Protein AF-A0A240EJA9-F1 (afdb_monomer_lite)

Radius of gyration: 16.29 Å; chains: 1; bounding box: 37×36×58 Å

Organism: NCBI:txid1243014

pLDDT: mean 72.95, std 16.02, range [32.25, 90.94]

Structure (mmCIF, N/CA/C/O backbone):
data_AF-A0A240EJA9-F1
#
_entry.id   AF-A0A240EJA9-F1
#
loop_
_atom_site.group_PDB
_atom_site.id
_atom_site.type_symbol
_atom_site.label_atom_id
_atom_site.label_alt_id
_atom_site.label_comp_id
_atom_site.label_asym_id
_atom_site.label_entity_id
_atom_site.label_seq_id
_atom_site.pdbx_PDB_ins_code
_atom_site.Cartn_x
_atom_site.Cartn_y
_atom_site.Cartn_z
_atom_site.occupancy
_atom_site.B_iso_or_equiv
_atom_site.auth_seq_id
_atom_site.auth_comp_id
_atom_site.auth_asym_id
_atom_site.auth_atom_id
_atom_site.pdbx_PDB_model_num
ATOM 1 N N . MET A 1 1 ? 9.321 -10.787 17.342 1.00 32.31 1 MET A N 1
ATOM 2 C CA . MET A 1 1 ? 10.205 -10.273 16.274 1.00 32.31 1 MET A CA 1
ATOM 3 C C . MET A 1 1 ? 9.307 -9.752 15.169 1.00 32.31 1 MET A C 1
ATOM 5 O O . MET A 1 1 ? 8.489 -10.528 14.696 1.00 32.31 1 MET A O 1
ATOM 9 N N . ALA A 1 2 ? 9.367 -8.464 14.829 1.00 39.91 2 ALA A N 1
ATOM 10 C CA . ALA A 1 2 ? 8.680 -7.974 13.635 1.00 39.91 2 ALA A CA 1
ATOM 11 C C . ALA A 1 2 ? 9.412 -8.540 12.410 1.00 39.91 2 ALA A C 1
ATOM 13 O O . ALA A 1 2 ? 10.645 -8.512 12.385 1.0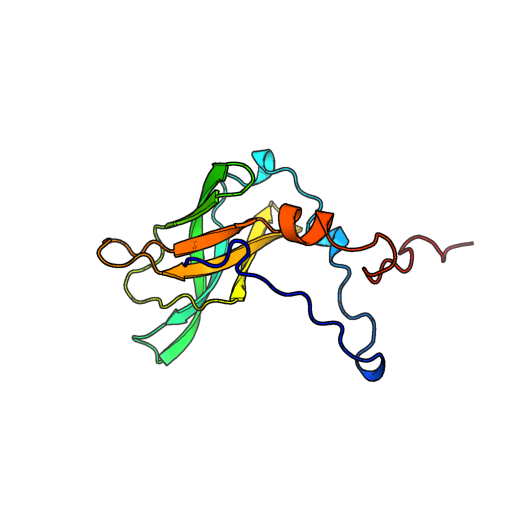0 39.91 2 ALA A O 1
ATOM 14 N N . ALA A 1 3 ? 8.681 -9.106 11.449 1.00 49.91 3 ALA A N 1
ATOM 15 C CA . ALA A 1 3 ? 9.272 -9.497 10.178 1.00 49.91 3 ALA A CA 1
ATOM 16 C C . ALA A 1 3 ? 9.948 -8.263 9.562 1.00 49.91 3 ALA A C 1
ATOM 18 O O . ALA A 1 3 ? 9.388 -7.168 9.585 1.00 49.91 3 ALA A O 1
ATOM 19 N N . LYS A 1 4 ? 11.184 -8.428 9.081 1.00 59.34 4 LYS A N 1
ATOM 20 C CA . LYS A 1 4 ? 11.961 -7.338 8.468 1.00 59.34 4 LYS A CA 1
ATOM 21 C C . LYS A 1 4 ? 11.326 -6.857 7.157 1.00 59.34 4 LYS A C 1
ATOM 23 O O . LYS A 1 4 ? 11.561 -5.724 6.760 1.00 59.34 4 LYS A O 1
ATOM 28 N N . ASP A 1 5 ? 10.526 -7.720 6.537 1.00 61.94 5 ASP A N 1
ATOM 29 C CA . ASP A 1 5 ? 9.792 -7.505 5.298 1.00 61.94 5 ASP A CA 1
ATOM 30 C C . ASP A 1 5 ? 8.388 -8.125 5.473 1.00 61.94 5 ASP A C 1
ATOM 32 O O . ASP A 1 5 ? 8.292 -9.290 5.861 1.00 61.94 5 ASP A O 1
ATOM 36 N N . ASP A 1 6 ? 7.316 -7.356 5.245 1.00 69.50 6 ASP A N 1
ATOM 37 C CA . ASP A 1 6 ? 5.908 -7.798 5.363 1.00 69.50 6 ASP A CA 1
ATOM 38 C C . ASP A 1 6 ? 5.225 -7.797 3.986 1.00 69.50 6 ASP A C 1
ATOM 40 O O . ASP A 1 6 ? 4.260 -7.083 3.724 1.00 69.50 6 ASP A O 1
ATOM 44 N N . TRP A 1 7 ? 5.833 -8.525 3.050 1.00 71.88 7 TRP A N 1
ATOM 45 C CA . TRP A 1 7 ? 5.372 -8.664 1.673 1.00 71.88 7 TRP A CA 1
ATOM 46 C C . TRP A 1 7 ? 5.880 -9.978 1.076 1.00 71.88 7 TRP A C 1
ATOM 48 O O . TRP A 1 7 ? 6.893 -10.530 1.513 1.00 71.88 7 TRP A O 1
ATOM 58 N N . ALA A 1 8 ? 5.188 -10.473 0.053 1.00 66.25 8 ALA A N 1
ATOM 59 C CA . ALA A 1 8 ? 5.596 -11.644 -0.713 1.00 66.25 8 ALA A CA 1
ATOM 60 C C . ALA A 1 8 ? 5.253 -11.454 -2.193 1.00 66.25 8 ALA A C 1
ATOM 62 O O . ALA A 1 8 ? 4.282 -10.782 -2.536 1.00 66.25 8 ALA A O 1
ATOM 63 N N . ILE A 1 9 ? 6.052 -12.068 -3.063 1.00 67.44 9 ILE A N 1
ATOM 64 C CA . ILE A 1 9 ? 5.773 -12.160 -4.496 1.00 67.44 9 ILE A CA 1
ATOM 65 C C . ILE A 1 9 ? 5.458 -13.617 -4.776 1.00 67.44 9 ILE A C 1
ATOM 67 O O . ILE A 1 9 ? 6.261 -14.498 -4.472 1.00 67.44 9 ILE A O 1
ATOM 71 N N . LEU A 1 10 ? 4.275 -13.857 -5.325 1.00 64.56 10 LEU A N 1
ATOM 72 C CA . LEU A 1 10 ? 3.818 -15.183 -5.698 1.00 64.56 10 LEU A CA 1
ATOM 73 C C . LEU A 1 10 ? 3.912 -15.294 -7.215 1.00 64.56 10 LEU A C 1
ATOM 75 O O . LEU A 1 10 ? 3.207 -14.589 -7.937 1.00 64.56 10 LEU A O 1
ATOM 79 N N . GLU A 1 11 ? 4.800 -16.162 -7.691 1.00 62.12 11 GLU A N 1
ATOM 80 C CA . GLU A 1 11 ? 4.785 -16.575 -9.087 1.00 62.12 11 GLU A CA 1
ATOM 81 C C . GLU A 1 11 ? 3.570 -17.481 -9.289 1.00 62.12 11 GLU A C 1
ATOM 83 O O . GLU A 1 11 ? 3.409 -18.495 -8.609 1.00 62.12 11 GLU A O 1
ATOM 88 N N . VAL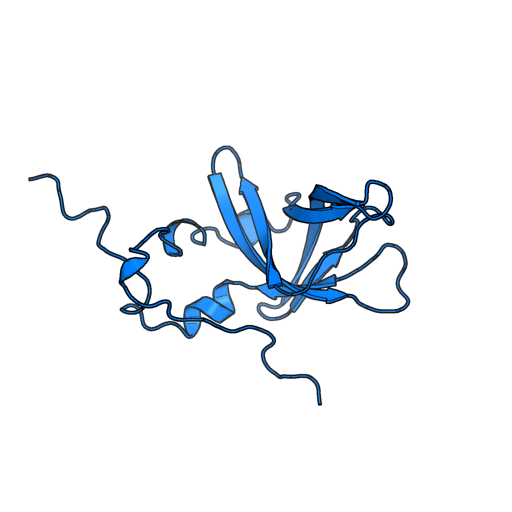 A 1 12 ? 2.671 -17.063 -10.174 1.00 60.16 12 VAL A N 1
ATOM 89 C CA . VAL A 1 12 ? 1.508 -17.858 -10.556 1.00 60.16 12 VAL A CA 1
ATOM 90 C C . VAL A 1 12 ? 1.829 -18.614 -11.834 1.00 60.16 12 VAL A C 1
ATOM 92 O O . VAL A 1 12 ? 2.356 -18.040 -12.786 1.00 60.16 12 VAL A O 1
ATOM 95 N N . ASP A 1 13 ? 1.516 -19.907 -11.843 1.00 51.03 13 ASP A N 1
ATOM 96 C CA . ASP A 1 13 ? 1.782 -20.775 -12.983 1.00 51.03 13 ASP A CA 1
ATOM 97 C C . ASP A 1 13 ? 1.111 -20.232 -14.262 1.00 51.03 13 ASP A C 1
ATOM 99 O O . ASP A 1 13 ? -0.009 -19.704 -14.253 1.00 51.03 13 ASP A O 1
ATOM 103 N N . ALA A 1 14 ? 1.798 -20.415 -15.391 1.00 49.88 14 ALA A N 1
ATOM 104 C CA . ALA A 1 14 ? 1.513 -19.811 -16.693 1.00 49.88 14 ALA A CA 1
ATOM 105 C C . ALA A 1 14 ? 0.085 -19.930 -17.296 1.00 49.88 14 ALA A C 1
ATOM 107 O O . ALA A 1 14 ? -0.210 -19.100 -18.165 1.00 49.88 14 ALA A O 1
ATOM 108 N N . PRO A 1 15 ? -0.835 -20.861 -16.933 1.00 54.84 15 PRO A N 1
ATOM 109 C CA . PRO A 1 15 ? -2.194 -20.852 -17.493 1.00 54.84 15 PRO A CA 1
ATO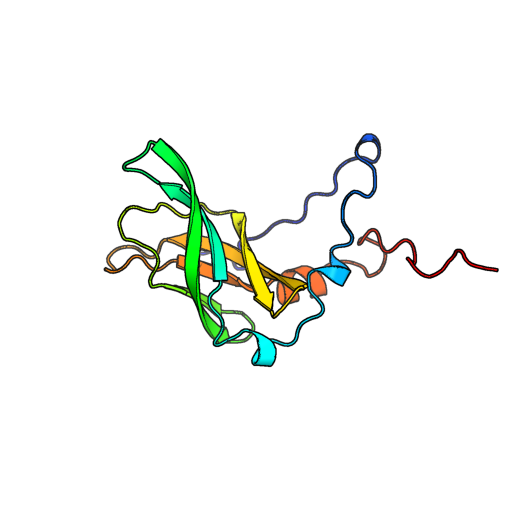M 110 C C . PRO A 1 15 ? -3.002 -19.582 -17.199 1.00 54.84 15 PRO A C 1
ATOM 112 O O . PRO A 1 15 ? -3.999 -19.347 -17.878 1.00 54.84 15 PRO A O 1
ATOM 115 N N . LEU A 1 16 ? -2.574 -18.752 -16.242 1.00 52.72 16 LEU A N 1
ATOM 116 C CA . LEU A 1 16 ? -3.186 -17.449 -15.989 1.00 52.72 16 LEU A CA 1
ATOM 117 C C . LEU A 1 16 ? -2.650 -16.331 -16.895 1.00 52.72 16 LEU A C 1
ATOM 119 O O . LEU A 1 16 ? -3.119 -15.225 -16.765 1.00 52.72 16 LEU A O 1
ATOM 123 N N . GLY A 1 17 ? -1.714 -16.550 -17.823 1.00 51.12 17 GLY A N 1
ATOM 124 C CA . GLY A 1 17 ? -1.258 -15.491 -18.739 1.00 51.12 17 GLY A CA 1
ATOM 125 C C . GLY A 1 17 ? -0.602 -14.258 -18.071 1.00 51.12 17 GLY A C 1
ATOM 126 O O . GLY A 1 17 ? -0.660 -14.032 -16.865 1.00 51.12 17 GLY A O 1
ATOM 127 N N . CYS A 1 18 ? 0.062 -13.413 -18.867 1.00 54.62 18 CYS A N 1
ATOM 128 C CA . CYS A 1 18 ? 0.573 -12.124 -18.379 1.00 54.62 18 CYS A CA 1
ATOM 129 C C . CYS A 1 18 ? -0.583 -11.112 -18.349 1.00 54.62 18 CYS A C 1
ATOM 131 O O . CYS A 1 18 ? -0.845 -10.446 -19.350 1.00 54.62 18 CYS A O 1
ATOM 133 N N . HIS A 1 19 ? -1.304 -11.017 -17.232 1.00 54.88 19 HIS A N 1
ATOM 134 C CA . HIS A 1 19 ? -2.500 -10.172 -17.158 1.00 54.88 19 HIS A CA 1
ATOM 135 C C . HIS A 1 19 ? -2.238 -8.696 -16.831 1.00 54.88 19 HIS A C 1
ATOM 137 O O . HIS A 1 19 ? -3.064 -7.864 -17.198 1.00 54.88 19 HIS A O 1
ATOM 143 N N . GLN A 1 20 ? -1.116 -8.337 -16.194 1.00 56.38 20 GLN A N 1
ATOM 144 C CA . GLN A 1 20 ? -0.803 -6.936 -15.882 1.00 56.38 20 GLN A CA 1
ATOM 145 C C . GLN A 1 20 ? 0.697 -6.639 -15.949 1.00 56.38 20 GLN A C 1
ATOM 147 O O . GLN A 1 20 ? 1.523 -7.355 -15.383 1.00 56.38 20 GLN A O 1
ATOM 152 N N . ASN A 1 21 ? 1.044 -5.546 -16.633 1.00 61.88 21 ASN A N 1
ATOM 153 C CA . ASN A 1 21 ? 2.398 -5.011 -16.639 1.00 61.88 21 ASN A CA 1
ATOM 154 C C . ASN A 1 21 ? 2.612 -4.185 -15.359 1.00 61.88 21 ASN A C 1
ATOM 156 O O . ASN A 1 21 ? 2.195 -3.033 -15.266 1.00 61.88 21 ASN A O 1
ATOM 160 N N . ILE A 1 22 ? 3.251 -4.784 -14.353 1.00 61.47 22 ILE A N 1
ATOM 161 C CA . ILE A 1 22 ? 3.530 -4.112 -13.074 1.00 61.47 22 ILE A CA 1
ATOM 162 C C . ILE A 1 22 ? 4.396 -2.861 -13.288 1.00 61.47 22 ILE A C 1
ATOM 164 O O . ILE A 1 22 ? 4.183 -1.862 -12.611 1.00 61.47 22 ILE A O 1
ATOM 168 N N . ALA A 1 23 ? 5.305 -2.863 -14.272 1.00 60.66 23 ALA A N 1
ATOM 169 C CA . ALA A 1 23 ? 6.177 -1.720 -14.545 1.00 60.66 23 ALA A CA 1
ATOM 170 C C . ALA A 1 23 ? 5.399 -0.468 -14.989 1.00 60.66 23 ALA A C 1
ATOM 172 O O . ALA A 1 23 ? 5.797 0.640 -14.659 1.00 60.66 23 ALA A O 1
ATOM 173 N N . THR A 1 24 ? 4.256 -0.617 -15.669 1.00 61.25 24 THR A N 1
ATOM 174 C CA . THR A 1 24 ? 3.419 0.543 -16.033 1.00 61.25 24 THR A CA 1
ATOM 175 C C . THR A 1 24 ? 2.623 1.106 -14.860 1.00 61.25 24 THR A C 1
ATOM 177 O O . THR A 1 24 ? 2.148 2.231 -14.938 1.00 61.25 24 THR A O 1
ATOM 180 N N . LEU A 1 25 ? 2.463 0.336 -13.778 1.00 64.25 25 LEU A N 1
ATOM 181 C CA . LEU A 1 25 ? 1.735 0.773 -12.587 1.00 64.25 25 LEU A CA 1
ATOM 182 C C . LEU A 1 25 ? 2.634 1.508 -11.589 1.00 64.25 25 LEU A C 1
ATOM 184 O O . LEU A 1 25 ? 2.123 2.095 -10.656 1.00 64.25 25 LEU A O 1
ATOM 188 N N . VAL A 1 26 ? 3.954 1.462 -11.733 1.00 67.56 26 VAL A N 1
ATOM 189 C CA . VAL A 1 26 ? 4.905 1.909 -10.693 1.00 67.56 26 VAL A CA 1
ATOM 190 C C . VAL A 1 26 ? 5.856 3.014 -11.162 1.00 67.56 26 VAL A C 1
ATOM 192 O O . VAL A 1 26 ? 6.717 3.442 -10.399 1.00 67.56 26 VAL A O 1
ATOM 195 N N . ASP A 1 27 ? 5.718 3.473 -12.408 1.00 65.56 27 ASP A N 1
ATOM 196 C CA . ASP A 1 27 ? 6.605 4.452 -13.055 1.00 65.56 27 ASP A CA 1
ATOM 197 C C . ASP A 1 27 ? 6.253 5.903 -12.679 1.00 65.56 27 ASP A C 1
ATOM 199 O O . ASP A 1 27 ? 6.051 6.760 -13.537 1.00 65.56 27 ASP A O 1
ATOM 203 N N . ILE A 1 28 ? 6.085 6.169 -11.381 1.00 70.62 28 ILE A N 1
ATOM 204 C CA . ILE A 1 28 ? 5.746 7.500 -10.869 1.00 70.62 28 ILE A CA 1
ATOM 205 C C . ILE A 1 28 ? 6.634 7.821 -9.663 1.00 70.62 28 ILE A C 1
ATOM 207 O O . ILE A 1 28 ? 6.672 7.081 -8.676 1.00 70.62 28 ILE A O 1
ATOM 211 N N . ASP A 1 29 ? 7.339 8.949 -9.745 1.00 74.94 29 ASP A N 1
ATOM 212 C CA . ASP A 1 29 ? 8.196 9.455 -8.671 1.00 74.94 29 ASP A CA 1
ATOM 213 C C . ASP A 1 29 ? 7.366 9.845 -7.434 1.00 74.94 29 ASP A C 1
ATOM 215 O O . ASP A 1 29 ? 6.273 10.397 -7.561 1.00 74.94 29 ASP A O 1
ATOM 219 N N . ALA A 1 30 ? 7.888 9.579 -6.230 1.00 72.50 30 ALA A N 1
ATOM 220 C CA . ALA A 1 30 ? 7.202 9.875 -4.967 1.00 72.50 30 ALA A CA 1
ATOM 221 C C . ALA A 1 30 ? 6.767 11.342 -4.833 1.00 72.50 30 ALA A C 1
ATOM 223 O O . ALA A 1 30 ? 5.665 11.611 -4.355 1.00 72.50 30 ALA A O 1
ATOM 224 N N . SER A 1 31 ? 7.575 12.276 -5.342 1.00 77.31 31 SER A N 1
ATOM 225 C CA . SER A 1 31 ? 7.268 13.712 -5.343 1.00 77.31 31 SER A CA 1
ATOM 226 C C . SER A 1 31 ? 5.997 14.073 -6.119 1.00 77.31 31 SER A C 1
ATOM 228 O O . SER A 1 31 ? 5.439 15.150 -5.921 1.00 77.31 31 SER A O 1
ATOM 230 N N . GLN A 1 32 ? 5.518 13.186 -6.997 1.00 75.81 32 GLN A N 1
ATOM 231 C CA . GLN A 1 32 ? 4.316 13.410 -7.798 1.00 75.81 32 GLN A CA 1
ATOM 232 C C . GLN A 1 32 ? 3.027 12.978 -7.089 1.00 75.81 32 GLN A C 1
ATOM 234 O O . GLN A 1 32 ? 1.954 13.385 -7.523 1.00 75.81 32 GLN A O 1
ATOM 239 N N . TRP A 1 33 ? 3.105 12.165 -6.028 1.00 81.50 33 TRP A N 1
ATOM 240 C CA . TRP A 1 33 ? 1.922 11.623 -5.346 1.00 81.50 33 TRP A CA 1
ATOM 241 C C . TRP A 1 33 ? 1.908 11.762 -3.827 1.00 81.50 33 TRP A C 1
ATOM 243 O O . TRP A 1 33 ? 0.870 11.526 -3.220 1.00 81.50 33 TRP A O 1
ATOM 253 N N . GLU A 1 34 ? 3.012 12.143 -3.187 1.00 77.75 34 GLU A N 1
ATOM 254 C CA . GLU A 1 34 ? 3.111 12.228 -1.720 1.00 77.75 34 GLU A CA 1
ATOM 255 C C . GLU A 1 34 ? 2.091 13.176 -1.059 1.00 77.75 34 GLU A C 1
ATOM 257 O O . GLU A 1 34 ? 1.830 13.054 0.134 1.00 77.75 34 GLU A O 1
ATOM 262 N N . ASN A 1 35 ? 1.490 14.085 -1.833 1.00 77.62 35 ASN A N 1
ATOM 263 C CA . ASN A 1 35 ? 0.449 15.011 -1.380 1.00 77.62 35 ASN A CA 1
ATOM 264 C C . ASN A 1 35 ? -0.927 14.740 -2.012 1.00 77.62 35 ASN A C 1
ATOM 266 O O . ASN A 1 35 ? -1.867 15.502 -1.784 1.00 77.62 35 ASN A O 1
ATOM 270 N N . GLU A 1 36 ? -1.050 13.677 -2.804 1.00 82.75 36 GLU A N 1
ATOM 271 C CA . GLU A 1 36 ? -2.293 13.315 -3.472 1.00 82.75 36 GLU A CA 1
ATOM 272 C C . GLU A 1 36 ? -3.108 12.335 -2.611 1.00 82.75 36 GLU A C 1
ATOM 274 O O . GLU A 1 36 ? -2.548 11.475 -1.920 1.00 82.75 36 GLU A O 1
ATOM 279 N N . PRO A 1 37 ? -4.446 12.430 -2.642 1.00 85.50 37 PRO A N 1
ATOM 280 C CA . PRO A 1 37 ? -5.297 11.441 -2.007 1.00 85.50 37 PRO A CA 1
ATOM 281 C C . PRO A 1 37 ? -5.133 10.073 -2.681 1.00 85.50 37 PRO A C 1
ATOM 283 O O . PRO A 1 37 ? -5.133 9.947 -3.907 1.00 85.50 37 PRO A O 1
ATOM 286 N N . ILE A 1 38 ? -5.047 9.024 -1.867 1.00 88.62 38 ILE A N 1
ATOM 287 C CA . ILE A 1 38 ? -4.932 7.642 -2.339 1.00 88.62 38 ILE A CA 1
ATOM 288 C C . ILE A 1 38 ? -6.288 6.947 -2.313 1.00 88.62 38 ILE A C 1
ATOM 290 O O . ILE A 1 38 ? -7.145 7.273 -1.493 1.00 88.62 38 ILE A O 1
ATOM 294 N N . GLN A 1 39 ? -6.461 5.952 -3.178 1.00 86.62 39 GLN A N 1
ATOM 295 C CA . GLN A 1 39 ? -7.639 5.094 -3.217 1.00 86.62 39 GLN A CA 1
ATOM 296 C C . GLN A 1 39 ? -7.295 3.689 -2.722 1.00 86.62 39 GLN A C 1
ATOM 298 O O . GLN A 1 39 ? -6.314 3.076 -3.151 1.00 86.62 39 GLN A O 1
ATOM 303 N N . LEU A 1 40 ? -8.133 3.170 -1.826 1.00 86.62 40 LEU A N 1
ATOM 304 C CA . LEU A 1 40 ? -7.981 1.848 -1.227 1.00 86.62 40 LEU A CA 1
ATOM 305 C C . LEU A 1 40 ? -9.273 1.057 -1.345 1.00 86.62 40 LEU A C 1
ATOM 307 O O . LEU A 1 40 ? -10.357 1.585 -1.105 1.00 86.62 40 LEU A O 1
ATOM 311 N N . LEU A 1 41 ? -9.147 -0.236 -1.642 1.00 84.31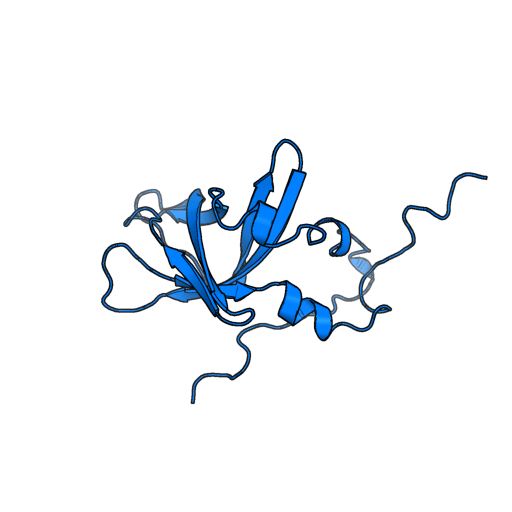 41 LEU A N 1
ATOM 312 C CA . LEU A 1 41 ? -10.241 -1.175 -1.440 1.00 84.31 41 LEU A CA 1
ATOM 313 C C . LEU A 1 41 ? -10.310 -1.531 0.048 1.00 84.31 41 LEU A C 1
ATOM 315 O O . LEU A 1 41 ? -9.388 -2.137 0.598 1.00 84.31 41 LEU A O 1
ATOM 319 N N . VAL A 1 42 ? -11.408 -1.156 0.691 1.00 86.00 42 VAL A N 1
ATOM 320 C CA . VAL A 1 42 ? -11.621 -1.324 2.130 1.00 86.00 42 VAL A CA 1
ATOM 321 C C . VAL A 1 42 ? -12.892 -2.114 2.398 1.00 86.00 42 VAL A C 1
ATOM 323 O O . VAL A 1 42 ? -13.801 -2.164 1.569 1.00 86.00 42 VAL A O 1
ATOM 326 N N . HIS A 1 43 ? -12.965 -2.728 3.574 1.00 84.25 43 HIS A N 1
ATOM 327 C CA . HIS A 1 43 ? -14.203 -3.303 4.077 1.00 84.25 43 HIS A CA 1
ATOM 328 C C . HIS A 1 43 ? -14.929 -2.259 4.932 1.00 84.25 43 HIS A C 1
ATOM 330 O O . HIS A 1 43 ? -14.451 -1.889 6.008 1.00 84.25 43 HIS A O 1
ATOM 336 N N . ASP A 1 44 ? -16.074 -1.779 4.450 1.00 84.00 44 ASP A N 1
ATOM 337 C CA . ASP A 1 44 ? -16.975 -0.922 5.216 1.00 84.00 44 ASP A CA 1
ATOM 338 C C . ASP A 1 44 ? -17.759 -1.791 6.201 1.00 84.00 44 ASP A C 1
ATOM 340 O O . ASP A 1 44 ? -18.620 -2.585 5.810 1.00 84.00 44 ASP A O 1
ATOM 344 N N . GLN A 1 45 ? -17.453 -1.645 7.490 1.00 80.62 45 GLN A N 1
ATOM 345 C CA . GLN A 1 45 ? -18.047 -2.478 8.532 1.00 80.62 45 GLN A CA 1
ATOM 346 C C . GLN A 1 45 ? -19.537 -2.182 8.738 1.00 80.62 45 GLN A C 1
ATOM 348 O O . GLN A 1 45 ? -20.300 -3.096 9.047 1.00 80.62 45 GLN A O 1
ATOM 353 N N . ALA A 1 46 ? -19.972 -0.935 8.534 1.00 84.50 46 ALA A N 1
ATOM 354 C CA . ALA A 1 46 ? -21.370 -0.551 8.709 1.00 84.50 46 ALA A CA 1
ATOM 355 C C . ALA A 1 46 ? -22.256 -1.131 7.602 1.00 84.50 46 ALA A C 1
ATOM 357 O O . ALA A 1 46 ? -23.395 -1.523 7.852 1.00 84.50 46 ALA A O 1
ATOM 358 N N . ARG A 1 47 ? -21.725 -1.203 6.376 1.00 84.50 47 ARG A N 1
ATOM 359 C CA . ARG A 1 47 ? -22.427 -1.751 5.207 1.00 84.50 47 ARG A CA 1
ATOM 360 C C . ARG A 1 47 ? -22.137 -3.229 4.954 1.00 84.50 47 ARG A C 1
ATOM 362 O O . ARG A 1 47 ? -22.815 -3.826 4.124 1.00 84.50 47 ARG A O 1
ATOM 369 N N . SER A 1 48 ? -21.167 -3.815 5.662 1.00 85.25 48 SER A N 1
ATOM 370 C CA . SER A 1 48 ? -20.679 -5.185 5.439 1.00 85.25 48 SER A CA 1
ATOM 371 C C . SER A 1 48 ? -20.351 -5.444 3.962 1.00 85.25 48 SER A C 1
ATOM 373 O O . SER A 1 48 ? -20.764 -6.446 3.378 1.00 85.25 48 SER A O 1
ATOM 375 N N . ALA A 1 49 ? -19.659 -4.489 3.335 1.00 86.75 49 ALA A N 1
ATOM 376 C CA . ALA A 1 49 ? -19.402 -4.477 1.899 1.00 86.75 49 ALA A CA 1
ATOM 377 C C . ALA A 1 49 ? -17.984 -3.988 1.580 1.00 86.75 49 ALA A C 1
ATOM 379 O O . ALA A 1 49 ? -17.388 -3.223 2.338 1.00 86.75 49 ALA A O 1
ATOM 380 N N . LEU A 1 50 ? -17.455 -4.414 0.430 1.00 85.94 50 LEU A N 1
ATOM 381 C CA . LEU A 1 50 ? -16.223 -3.857 -0.125 1.00 85.94 50 LEU A CA 1
ATOM 382 C C . LEU A 1 50 ? -16.521 -2.514 -0.794 1.00 85.94 50 LEU A C 1
ATOM 384 O O . LEU A 1 50 ? -17.427 -2.412 -1.621 1.00 85.94 50 LEU A O 1
ATOM 388 N N . THR A 1 51 ? -15.746 -1.494 -0.450 1.00 87.38 51 THR A N 1
ATOM 389 C CA . THR A 1 51 ? -15.895 -0.131 -0.968 1.00 87.38 51 THR A CA 1
ATOM 390 C C . THR A 1 51 ? -14.541 0.463 -1.320 1.00 87.38 51 THR A C 1
ATOM 392 O O . THR A 1 51 ? -13.522 0.055 -0.769 1.00 87.38 51 THR A O 1
ATOM 395 N N . ILE A 1 52 ? -14.528 1.450 -2.216 1.00 86.38 52 ILE A N 1
ATOM 396 C CA . ILE A 1 52 ? -13.345 2.283 -2.438 1.00 86.38 52 ILE A CA 1
ATOM 397 C C . ILE A 1 52 ? -13.404 3.450 -1.464 1.00 86.38 52 ILE A C 1
ATOM 399 O O . ILE A 1 52 ? -14.429 4.124 -1.357 1.00 86.38 52 ILE A O 1
ATOM 403 N N . GLU A 1 53 ? -12.300 3.686 -0.777 1.00 87.06 53 GLU A N 1
ATOM 404 C CA . GLU A 1 53 ? -12.142 4.803 0.133 1.00 87.06 53 GLU A CA 1
ATOM 405 C C . GLU A 1 53 ? -10.958 5.675 -0.263 1.00 87.06 53 GLU A C 1
ATOM 407 O O . GLU A 1 53 ? -9.973 5.197 -0.822 1.00 87.06 53 GLU A O 1
ATOM 412 N N . THR A 1 54 ? -11.084 6.966 0.039 1.00 88.19 54 THR A N 1
ATOM 413 C CA . THR A 1 54 ? -10.008 7.938 -0.097 1.00 88.19 54 THR A CA 1
ATOM 414 C C . THR A 1 54 ? -9.314 8.138 1.246 1.00 88.19 54 THR A C 1
ATOM 416 O O . THR A 1 54 ? -9.972 8.489 2.221 1.00 88.19 54 THR A O 1
ATOM 419 N N . CYS A 1 55 ? -8.000 7.937 1.289 1.00 88.88 55 CYS A N 1
ATOM 420 C CA . CYS A 1 55 ? -7.172 8.185 2.471 1.00 88.88 55 CYS A CA 1
ATOM 421 C C . CYS A 1 55 ? -5.956 9.044 2.101 1.00 88.88 55 CYS A C 1
ATOM 423 O O . CYS A 1 55 ? -5.738 9.358 0.930 1.00 88.88 55 CYS A O 1
ATOM 425 N N . PHE A 1 56 ? -5.133 9.382 3.093 1.00 88.31 56 PHE A N 1
ATOM 426 C CA . PHE A 1 56 ? -3.855 10.054 2.875 1.00 88.31 56 PHE A CA 1
ATOM 427 C C . PHE A 1 56 ? -2.692 9.135 3.206 1.00 88.31 56 PHE A C 1
ATOM 429 O O . PHE A 1 56 ? -2.734 8.371 4.175 1.00 88.31 56 PHE A O 1
ATOM 436 N N . VAL A 1 57 ? -1.638 9.243 2.405 1.00 89.12 57 VAL A N 1
ATOM 437 C CA . VAL A 1 57 ? -0.385 8.530 2.610 1.00 89.12 57 VAL A CA 1
ATOM 438 C C . VAL A 1 57 ? 0.676 9.500 3.116 1.00 89.12 57 VAL A C 1
ATOM 440 O O . VAL A 1 57 ? 0.768 10.630 2.655 1.00 89.12 57 VAL A O 1
ATOM 443 N N . HIS A 1 58 ? 1.481 9.062 4.074 1.00 87.44 58 HIS A N 1
ATOM 444 C CA . HIS A 1 58 ? 2.666 9.777 4.515 1.00 87.44 58 HIS A CA 1
ATOM 445 C C . HIS A 1 58 ? 3.884 8.872 4.362 1.00 87.44 58 HIS A C 1
ATOM 447 O O . HIS A 1 58 ? 3.885 7.724 4.813 1.00 87.44 58 HIS A O 1
ATOM 453 N N . VAL A 1 59 ? 4.926 9.391 3.719 1.00 83.69 59 VAL A N 1
ATOM 454 C CA . VAL A 1 59 ? 6.185 8.680 3.495 1.00 83.69 59 VAL A CA 1
ATOM 455 C C . VAL A 1 59 ? 7.242 9.299 4.397 1.00 83.69 59 VAL A C 1
ATOM 457 O O . VAL A 1 59 ? 7.705 10.409 4.156 1.00 83.69 59 VAL A O 1
ATOM 460 N N . ALA A 1 60 ? 7.621 8.584 5.454 1.00 78.75 60 ALA A N 1
ATOM 461 C CA . ALA A 1 60 ? 8.667 9.040 6.368 1.00 78.75 60 ALA A CA 1
ATOM 462 C C . ALA A 1 60 ? 10.068 8.685 5.844 1.00 78.75 60 ALA A C 1
ATOM 464 O O . ALA A 1 60 ? 11.046 9.380 6.118 1.00 78.75 60 ALA A O 1
ATOM 465 N N . SER A 1 61 ? 10.181 7.581 5.102 1.00 76.31 61 SER A N 1
ATOM 466 C CA . SER A 1 61 ? 11.429 7.127 4.495 1.00 76.31 61 SER A CA 1
ATOM 467 C C . SER A 1 61 ? 11.142 6.234 3.289 1.00 76.31 61 SER A C 1
ATOM 469 O O . SER A 1 61 ? 10.015 5.787 3.085 1.00 76.31 61 SER A O 1
ATOM 471 N N . SER A 1 62 ? 12.178 5.865 2.530 1.00 71.81 62 SER A N 1
ATOM 472 C CA . SER A 1 62 ? 12.042 4.873 1.454 1.00 71.81 62 SER A CA 1
ATOM 473 C C . SER A 1 62 ? 11.566 3.496 1.937 1.00 71.81 62 SER A C 1
ATOM 475 O O . SER A 1 62 ? 11.281 2.639 1.101 1.00 71.81 62 SER A O 1
ATOM 477 N N . ARG A 1 63 ? 11.507 3.255 3.259 1.00 73.31 63 ARG A N 1
ATOM 478 C CA . ARG A 1 63 ? 11.028 2.017 3.895 1.00 73.31 63 ARG A CA 1
ATOM 479 C C . ARG A 1 63 ? 9.741 2.158 4.683 1.00 73.31 63 ARG A C 1
ATOM 481 O O . ARG A 1 63 ? 9.098 1.142 4.926 1.00 73.31 63 ARG A O 1
ATOM 488 N N . ASP A 1 64 ? 9.372 3.377 5.043 1.00 79.94 64 ASP A N 1
ATOM 489 C CA . ASP A 1 64 ? 8.311 3.624 6.004 1.00 79.94 64 ASP A CA 1
ATOM 490 C C . ASP A 1 64 ? 7.230 4.483 5.367 1.00 79.94 64 ASP A C 1
ATOM 492 O O . ASP A 1 64 ? 7.422 5.671 5.096 1.00 79.94 64 ASP A O 1
ATOM 496 N N . MET A 1 65 ? 6.081 3.850 5.152 1.00 87.81 65 MET A N 1
ATOM 497 C CA . MET A 1 65 ? 4.866 4.482 4.669 1.00 87.81 65 MET A CA 1
ATOM 498 C C . MET A 1 65 ? 3.749 4.246 5.682 1.00 87.81 65 MET A C 1
ATOM 500 O O . MET A 1 65 ? 3.587 3.140 6.206 1.00 87.81 65 MET A O 1
ATOM 504 N N . THR A 1 66 ? 2.964 5.281 5.950 1.00 90.94 66 THR A N 1
ATOM 505 C CA . THR A 1 66 ? 1.753 5.188 6.761 1.00 90.94 66 THR A CA 1
ATOM 506 C C . THR A 1 66 ? 0.554 5.707 5.990 1.00 90.94 66 THR A C 1
ATOM 508 O O . THR A 1 66 ? 0.655 6.617 5.175 1.00 90.94 66 THR A O 1
ATOM 511 N N . ILE A 1 67 ? -0.597 5.105 6.250 1.00 90.75 67 ILE A N 1
ATOM 512 C CA . ILE A 1 67 ? -1.892 5.529 5.739 1.00 90.75 67 ILE A CA 1
ATOM 513 C C . ILE A 1 67 ? -2.685 6.056 6.919 1.00 90.75 67 ILE A C 1
ATOM 515 O O . ILE A 1 67 ? -2.736 5.421 7.975 1.00 90.75 67 ILE A O 1
ATOM 519 N N . SER A 1 68 ? -3.307 7.210 6.744 1.00 88.00 68 SER A N 1
ATOM 520 C CA . SER A 1 68 ? -4.088 7.864 7.782 1.00 88.00 68 SER A CA 1
ATOM 521 C C . SER A 1 68 ? -5.308 8.557 7.193 1.00 88.00 68 SER A C 1
ATOM 523 O O . SER A 1 68 ? -5.472 8.618 5.972 1.00 88.00 68 SER A O 1
ATOM 525 N N . GLN A 1 69 ? -6.169 9.063 8.080 1.00 85.31 69 GLN A N 1
ATOM 526 C CA . GLN A 1 69 ? -7.379 9.807 7.712 1.00 85.31 69 GLN A CA 1
ATOM 527 C C . GLN A 1 69 ? -8.332 9.020 6.795 1.00 85.31 69 GLN A C 1
ATOM 529 O O . GLN A 1 69 ? -9.114 9.607 6.054 1.00 85.31 69 GLN A O 1
ATOM 534 N N . CYS A 1 70 ? -8.290 7.689 6.878 1.00 82.81 70 CYS A N 1
ATOM 535 C CA . CYS A 1 70 ? -9.409 6.859 6.456 1.00 82.81 70 CYS A CA 1
ATOM 536 C C . CYS A 1 70 ? -10.585 7.074 7.424 1.00 82.81 70 CYS A C 1
ATOM 538 O O . CYS A 1 70 ? -10.374 7.418 8.591 1.00 82.81 70 CYS A O 1
ATOM 540 N N . SER A 1 71 ? -11.813 6.855 6.966 1.00 78.44 71 SER A N 1
ATOM 541 C CA . SER A 1 71 ? -13.011 6.851 7.804 1.00 78.44 71 SER A CA 1
ATOM 542 C C . SER A 1 71 ? -12.877 5.836 8.936 1.00 78.44 71 SER A C 1
ATOM 544 O O . SER A 1 71 ? -12.387 4.723 8.761 1.00 78.44 71 SER A O 1
ATOM 546 N N . ASP A 1 72 ? -13.375 6.179 10.120 1.00 71.06 72 ASP A N 1
ATOM 547 C CA . ASP A 1 72 ? -13.304 5.282 11.276 1.00 71.06 72 ASP A CA 1
ATOM 548 C C . ASP A 1 72 ? -14.165 4.017 11.117 1.00 71.06 72 ASP A C 1
ATOM 550 O O . ASP A 1 72 ? -13.973 3.044 11.847 1.00 71.06 72 ASP A O 1
ATOM 554 N N . MET A 1 73 ? -15.092 3.997 10.150 1.00 68.88 73 MET A N 1
ATOM 555 C CA . MET A 1 73 ? -15.920 2.822 9.851 1.00 68.88 73 MET A CA 1
ATOM 556 C C . MET A 1 73 ? -15.238 1.802 8.933 1.00 68.88 73 MET A C 1
ATOM 558 O O . MET A 1 73 ? -15.849 0.784 8.587 1.00 68.88 73 MET A O 1
ATOM 562 N N . THR A 1 74 ? -14.009 2.074 8.493 1.00 78.56 74 THR A N 1
ATOM 563 C CA . THR A 1 74 ? -13.343 1.237 7.503 1.00 78.56 74 THR A CA 1
ATOM 564 C C . THR A 1 74 ? -12.267 0.371 8.114 1.00 78.56 74 THR A C 1
ATOM 566 O O . THR A 1 74 ? -11.456 0.753 8.966 1.00 78.56 74 THR A O 1
ATOM 569 N N . GLN A 1 75 ? -12.276 -0.869 7.649 1.00 83.00 75 GLN A N 1
ATOM 570 C CA . GLN A 1 75 ? -11.240 -1.828 7.929 1.00 83.00 75 GLN A CA 1
ATOM 571 C C . GLN A 1 75 ? -10.415 -2.022 6.666 1.00 83.00 75 GLN A C 1
ATOM 573 O O . GLN A 1 75 ? -10.875 -2.600 5.679 1.00 83.00 75 GLN A O 1
ATOM 578 N N . VAL A 1 76 ? -9.172 -1.554 6.724 1.00 85.00 76 VAL A N 1
ATOM 579 C CA . VAL A 1 76 ? -8.172 -1.841 5.699 1.00 85.00 76 VAL A CA 1
ATOM 580 C C . VAL A 1 76 ? -7.475 -3.146 6.070 1.00 85.00 76 VAL A C 1
ATOM 582 O O . VAL A 1 76 ? -7.044 -3.333 7.213 1.00 85.00 76 VAL A O 1
ATOM 585 N N . LEU A 1 77 ? -7.411 -4.075 5.121 1.00 84.12 77 LEU A N 1
ATOM 586 C CA . LEU A 1 77 ? -6.824 -5.394 5.326 1.00 84.12 77 LEU A CA 1
ATOM 587 C C . LEU A 1 77 ? -5.349 -5.396 4.915 1.00 84.12 77 LEU A C 1
ATOM 589 O O . LEU A 1 77 ? -4.918 -4.638 4.048 1.00 84.12 77 LEU A O 1
ATOM 593 N N . SER A 1 78 ? -4.568 -6.264 5.557 1.00 86.50 78 SER A N 1
ATOM 594 C CA . SER A 1 78 ? -3.196 -6.540 5.126 1.00 86.50 78 SER A CA 1
ATOM 595 C C . SER A 1 78 ? -3.206 -7.102 3.703 1.00 86.50 78 SER A C 1
ATOM 597 O O . SER A 1 78 ? -4.087 -7.891 3.356 1.00 86.50 78 SER A O 1
ATOM 599 N N . GLY A 1 79 ? -2.256 -6.676 2.876 1.00 82.06 79 GLY A N 1
ATOM 600 C CA . GLY A 1 79 ? -2.186 -7.035 1.462 1.00 82.06 79 GLY A CA 1
ATOM 601 C C . GLY A 1 79 ? -3.004 -6.133 0.532 1.00 82.06 79 GLY A C 1
ATOM 602 O O . GLY A 1 79 ? -2.870 -6.259 -0.684 1.00 82.06 79 GLY A O 1
ATOM 603 N N . THR A 1 80 ? -3.818 -5.204 1.054 1.00 87.12 80 THR A N 1
ATOM 604 C CA . THR A 1 80 ? -4.545 -4.245 0.207 1.00 87.12 80 THR A CA 1
ATOM 605 C C . THR A 1 80 ? -3.544 -3.381 -0.581 1.00 87.12 80 THR A C 1
ATOM 607 O O . THR A 1 80 ? -2.702 -2.719 0.040 1.00 87.12 80 THR A O 1
ATOM 610 N N . PRO A 1 81 ? -3.610 -3.362 -1.928 1.00 85.38 81 PRO A N 1
ATOM 611 C CA . PRO A 1 81 ? -2.768 -2.497 -2.746 1.00 85.38 81 PRO A CA 1
ATOM 612 C C . PRO A 1 81 ? -3.170 -1.030 -2.580 1.00 85.38 81 PRO A C 1
ATOM 614 O O . PRO A 1 81 ? -4.349 -0.702 -2.442 1.00 85.38 81 PRO A O 1
ATOM 617 N N . ILE A 1 82 ? -2.172 -0.152 -2.614 1.00 88.94 82 ILE A N 1
ATOM 618 C CA . ILE A 1 82 ? -2.340 1.291 -2.475 1.00 88.94 82 ILE A CA 1
ATOM 619 C C . ILE A 1 82 ? -2.177 1.922 -3.845 1.00 88.94 82 ILE A C 1
ATOM 621 O O . ILE A 1 82 ? -1.073 1.905 -4.400 1.00 88.94 82 ILE A O 1
ATOM 625 N N . TYR A 1 83 ? -3.261 2.494 -4.360 1.00 88.06 83 TYR A N 1
ATOM 626 C CA . TYR A 1 83 ? -3.244 3.199 -5.629 1.00 88.06 83 TYR A CA 1
ATOM 627 C C . TYR A 1 83 ? -3.355 4.704 -5.423 1.00 88.06 83 TYR A C 1
ATOM 629 O O . TYR A 1 83 ? -4.114 5.173 -4.576 1.00 88.06 83 TYR A O 1
ATOM 637 N N . VAL A 1 84 ? -2.638 5.460 -6.242 1.00 86.81 84 VAL A N 1
ATOM 638 C CA . VAL A 1 84 ? -2.843 6.896 -6.409 1.00 86.81 84 VAL A CA 1
ATOM 639 C C . VAL A 1 84 ? -3.319 7.178 -7.826 1.00 86.81 84 VAL A C 1
ATOM 641 O O . VAL A 1 84 ? -2.863 6.544 -8.782 1.00 86.81 84 VAL A O 1
ATOM 644 N N . GLN A 1 85 ? -4.248 8.119 -7.961 1.00 82.69 85 GLN A N 1
ATOM 645 C CA . GLN A 1 85 ? -4.704 8.608 -9.253 1.00 82.69 85 GLN A CA 1
ATOM 646 C C . GLN A 1 85 ? -4.077 9.979 -9.519 1.00 82.69 85 GLN A C 1
ATOM 648 O O . GLN A 1 85 ? -4.322 10.920 -8.774 1.00 82.69 85 GLN A O 1
ATOM 653 N N . ILE A 1 86 ? -3.307 10.098 -10.602 1.00 78.44 86 ILE A N 1
ATOM 654 C CA . ILE A 1 86 ? -2.678 11.353 -11.030 1.00 78.44 86 ILE A CA 1
ATOM 655 C C . ILE A 1 86 ? -3.186 11.679 -12.431 1.00 78.44 86 ILE A C 1
ATOM 657 O O . ILE A 1 86 ? -2.806 11.053 -13.426 1.00 78.44 86 ILE A O 1
ATOM 661 N N . GLY A 1 87 ? -4.103 12.642 -12.511 1.00 79.31 87 GLY A N 1
ATOM 662 C CA . GLY A 1 87 ? -4.832 12.929 -13.743 1.00 79.31 87 GLY A CA 1
ATOM 663 C C . GLY A 1 87 ? -5.612 11.702 -14.234 1.00 79.31 87 GLY A C 1
ATOM 664 O O . GLY A 1 87 ? -6.521 11.221 -13.555 1.00 79.31 87 GLY A O 1
ATOM 665 N N . ALA A 1 88 ? -5.262 11.208 -15.424 1.00 79.06 88 ALA A N 1
ATOM 666 C CA . ALA A 1 88 ? -5.872 10.023 -16.036 1.00 79.06 88 ALA A CA 1
ATOM 667 C C . ALA A 1 88 ? -5.136 8.707 -15.717 1.00 79.06 88 ALA A C 1
ATOM 669 O O . ALA A 1 88 ? -5.598 7.640 -16.119 1.00 79.06 88 ALA A O 1
ATOM 670 N N . ASN A 1 89 ? -4.000 8.775 -15.019 1.00 76.50 89 ASN A N 1
ATOM 671 C CA . ASN A 1 89 ? -3.154 7.621 -14.744 1.00 76.50 89 ASN A CA 1
ATOM 672 C C . ASN A 1 89 ? -3.380 7.105 -13.323 1.00 76.50 89 ASN A C 1
ATOM 674 O O . ASN A 1 89 ? -3.681 7.871 -12.408 1.00 76.50 89 ASN A O 1
ATOM 678 N N . MET A 1 90 ? -3.192 5.800 -13.146 1.00 78.38 90 MET A N 1
ATOM 679 C CA . MET A 1 90 ? -3.243 5.136 -11.850 1.00 78.38 90 MET A CA 1
ATOM 680 C C . MET A 1 90 ? -1.897 4.476 -11.590 1.00 78.38 90 MET A C 1
ATOM 682 O O . MET A 1 90 ? -1.394 3.760 -12.457 1.00 78.38 90 MET A O 1
ATOM 686 N N . ALA A 1 91 ? -1.342 4.696 -10.404 1.00 83.38 91 ALA A N 1
ATOM 687 C CA . ALA A 1 91 ? -0.107 4.058 -9.987 1.00 83.38 91 ALA A CA 1
ATOM 688 C C . ALA A 1 91 ? -0.276 3.285 -8.688 1.00 83.38 91 ALA A C 1
ATOM 690 O O . ALA A 1 91 ? -0.890 3.762 -7.740 1.00 83.38 91 ALA A O 1
ATOM 691 N N . LEU A 1 92 ? 0.297 2.087 -8.652 1.00 84.69 92 LEU A N 1
ATOM 692 C CA . LEU A 1 92 ? 0.560 1.320 -7.450 1.00 84.69 92 LEU A CA 1
ATOM 693 C C . LEU A 1 92 ? 1.772 1.936 -6.752 1.00 84.69 92 LEU A C 1
ATOM 695 O O . LEU A 1 92 ? 2.845 2.019 -7.341 1.00 84.69 92 LEU A O 1
ATOM 699 N N . ILE A 1 93 ? 1.614 2.324 -5.491 1.00 85.88 93 ILE A N 1
ATOM 700 C CA . ILE A 1 93 ? 2.680 2.982 -4.715 1.00 85.88 93 ILE A CA 1
ATOM 701 C C . ILE A 1 93 ? 3.084 2.188 -3.471 1.00 85.88 93 ILE A C 1
ATOM 703 O O . ILE A 1 93 ? 4.176 2.373 -2.930 1.00 8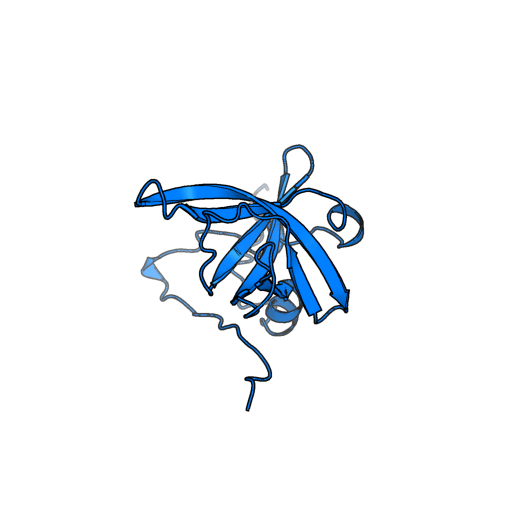5.88 93 ILE A O 1
ATOM 707 N N . GLY A 1 94 ? 2.254 1.237 -3.042 1.00 86.56 94 GLY A N 1
ATOM 708 C CA . GLY A 1 94 ? 2.557 0.400 -1.890 1.00 86.56 94 GLY A CA 1
ATOM 709 C C . GLY A 1 94 ? 1.498 -0.645 -1.588 1.00 86.56 94 GLY A C 1
ATOM 710 O O . GLY A 1 94 ? 0.575 -0.878 -2.368 1.00 86.56 94 GLY A O 1
ATOM 711 N N . MET A 1 95 ? 1.655 -1.279 -0.433 1.00 87.94 95 MET A N 1
ATOM 712 C CA . MET A 1 95 ? 0.751 -2.301 0.077 1.00 87.94 95 MET A CA 1
ATOM 713 C C . MET A 1 95 ? 0.579 -2.147 1.584 1.00 87.94 95 MET A C 1
ATOM 715 O O . MET A 1 95 ? 1.548 -1.903 2.303 1.00 87.94 95 MET A O 1
ATOM 719 N N . VAL A 1 96 ? -0.652 -2.294 2.061 1.00 89.31 96 VAL A N 1
ATOM 720 C CA . VAL A 1 96 ? -0.986 -2.232 3.486 1.00 89.31 96 VAL A CA 1
ATOM 721 C C . VAL A 1 96 ? -0.408 -3.445 4.203 1.00 89.31 96 VAL A C 1
ATOM 723 O O . VAL A 1 96 ? -0.580 -4.574 3.754 1.00 89.31 96 VAL A O 1
ATOM 726 N N . THR A 1 97 ? 0.226 -3.220 5.349 1.00 88.75 97 THR A N 1
ATOM 727 C CA . THR A 1 97 ? 0.834 -4.286 6.158 1.00 88.75 97 THR A CA 1
ATOM 728 C C . THR A 1 97 ? 0.006 -4.563 7.399 1.00 88.75 97 THR A C 1
ATOM 730 O O . THR A 1 97 ? -0.582 -5.633 7.549 1.00 88.75 97 THR A O 1
ATOM 733 N N . ARG A 1 98 ? -0.126 -3.573 8.285 1.00 87.81 98 ARG A N 1
ATOM 734 C CA . ARG A 1 98 ? -0.837 -3.739 9.558 1.00 87.81 98 ARG A CA 1
ATOM 735 C C . ARG A 1 98 ? -1.506 -2.461 10.036 1.00 87.81 98 ARG A C 1
ATOM 737 O O . ARG A 1 98 ? -0.983 -1.368 9.842 1.00 87.81 98 ARG A O 1
ATOM 744 N N . LYS A 1 99 ? -2.605 -2.605 10.775 1.00 87.06 99 LYS A N 1
ATOM 745 C CA . LYS A 1 99 ? -3.207 -1.506 11.542 1.00 87.06 99 LYS A CA 1
ATOM 746 C C . LYS A 1 99 ? -2.351 -1.178 12.771 1.00 87.06 99 LYS A C 1
ATOM 748 O O . LYS A 1 99 ? -1.934 -2.084 13.495 1.00 87.06 99 LYS A O 1
ATOM 753 N N . GLN A 1 100 ? -2.105 0.104 13.027 1.00 86.75 100 GLN A N 1
ATOM 754 C CA . GLN A 1 100 ? -1.525 0.569 14.284 1.00 86.75 100 GLN A CA 1
ATOM 755 C C . GLN A 1 100 ? -2.610 0.573 15.370 1.00 86.75 100 GLN A C 1
ATOM 757 O O . GLN A 1 100 ? -3.691 1.133 15.193 1.00 86.75 100 GLN A O 1
ATOM 762 N N . GLN A 1 101 ? -2.347 -0.102 16.490 1.00 83.75 101 GLN A N 1
ATOM 763 C CA . GLN A 1 101 ? -3.297 -0.189 17.600 1.00 83.75 101 GLN A CA 1
ATOM 764 C C . GLN A 1 101 ? -3.247 1.072 18.470 1.00 83.75 101 GLN A C 1
ATOM 766 O O . GLN A 1 101 ? -2.175 1.622 18.701 1.00 83.75 101 GLN A O 1
ATOM 771 N N . GLY A 1 102 ? -4.405 1.488 18.992 1.00 78.31 102 GLY A N 1
ATOM 772 C CA . GLY A 1 102 ? -4.501 2.566 19.983 1.00 78.31 102 GLY A CA 1
ATOM 773 C C . GLY A 1 102 ? -4.447 3.991 19.425 1.00 78.31 102 GLY A C 1
ATOM 774 O O . GLY A 1 102 ? -4.352 4.928 20.211 1.00 78.31 102 GLY A O 1
ATOM 775 N N . LEU A 1 103 ? -4.524 4.168 18.102 1.00 78.19 103 LEU A N 1
ATOM 776 C CA . LEU A 1 103 ? -4.588 5.481 17.457 1.00 78.19 103 LEU A CA 1
ATOM 777 C C . LEU A 1 103 ? -5.981 5.733 16.868 1.00 78.19 103 LEU A C 1
ATOM 779 O O . LEU A 1 103 ? -6.549 4.856 16.216 1.00 78.19 103 LEU A O 1
ATOM 783 N N . SER A 1 104 ? -6.503 6.935 17.120 1.00 71.94 104 SER A N 1
ATOM 784 C CA . SER A 1 104 ? -7.730 7.482 16.534 1.00 71.94 104 SER A CA 1
ATOM 785 C C . SER A 1 104 ? -7.385 8.846 15.918 1.00 71.94 104 SER A C 1
ATOM 787 O O . SER A 1 104 ? -6.876 9.696 16.653 1.00 71.94 104 SER A O 1
ATOM 789 N N . PRO A 1 105 ? -7.628 9.087 14.615 1.00 75.44 105 PRO A N 1
ATOM 790 C CA . PRO A 1 105 ? -8.241 8.180 13.636 1.00 75.44 105 PRO A CA 1
ATOM 791 C C . PRO A 1 105 ? -7.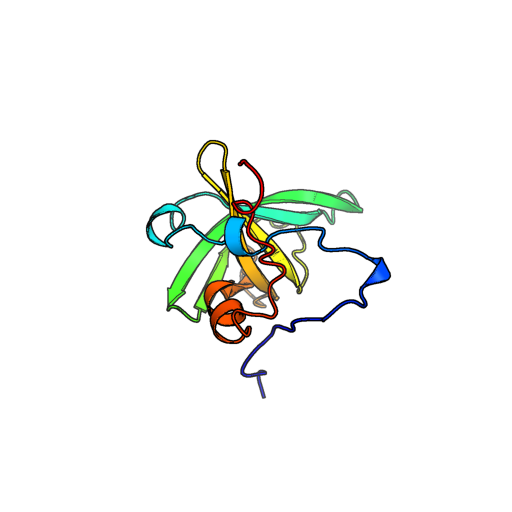365 6.958 13.317 1.00 75.44 105 PRO A C 1
ATOM 793 O O . PRO A 1 105 ? -6.189 6.909 13.683 1.00 75.44 105 PRO A O 1
ATOM 796 N N . SER A 1 106 ? -7.944 5.957 12.648 1.00 83.06 106 SER A N 1
ATOM 797 C CA . SER A 1 106 ? -7.227 4.725 12.283 1.00 83.06 106 SER A CA 1
ATOM 798 C C . SER A 1 106 ? -5.980 5.013 11.431 1.00 83.06 106 SER A C 1
ATOM 800 O O . SER A 1 106 ? -6.066 5.660 10.387 1.00 83.06 106 SER A O 1
ATOM 802 N N . VAL A 1 107 ? -4.828 4.478 11.851 1.00 88.81 107 VAL A N 1
ATOM 803 C CA . VAL A 1 107 ? -3.551 4.558 11.120 1.00 88.81 107 VAL A CA 1
ATOM 804 C C . VAL A 1 107 ? -3.096 3.156 10.727 1.00 88.81 107 VAL A C 1
ATOM 806 O O . VAL A 1 107 ? -3.172 2.221 11.529 1.00 88.81 107 VAL A O 1
ATOM 809 N N . TYR A 1 108 ? -2.593 3.003 9.507 1.00 89.88 108 TYR A N 1
ATOM 810 C CA . TYR A 1 108 ? -2.070 1.743 8.984 1.00 89.88 108 TYR A CA 1
ATOM 811 C C . TYR A 1 108 ? -0.622 1.917 8.536 1.00 89.88 108 TYR A C 1
ATOM 813 O O . TYR A 1 108 ? -0.255 2.942 7.973 1.00 89.88 108 TYR A O 1
ATOM 821 N N . ASN A 1 109 ? 0.208 0.910 8.778 1.00 90.69 109 ASN A N 1
ATOM 822 C CA . ASN A 1 109 ? 1.518 0.805 8.152 1.00 90.69 109 ASN A CA 1
ATOM 823 C C . ASN A 1 109 ? 1.363 0.259 6.733 1.00 90.69 109 ASN A C 1
ATOM 825 O O . ASN A 1 109 ? 0.462 -0.537 6.449 1.00 90.69 109 ASN A O 1
ATOM 829 N N . ALA A 1 110 ? 2.302 0.631 5.875 1.00 89.50 110 ALA A N 1
ATOM 830 C CA . ALA A 1 110 ? 2.405 0.154 4.513 1.00 89.50 110 ALA A CA 1
ATOM 831 C C . ALA A 1 110 ? 3.869 -0.024 4.100 1.00 89.50 110 ALA A C 1
ATOM 833 O O . ALA A 1 110 ? 4.776 0.586 4.669 1.00 89.50 110 ALA A O 1
ATOM 834 N N . THR A 1 111 ? 4.092 -0.863 3.094 1.00 86.81 111 THR A N 1
ATOM 835 C CA . THR A 1 111 ? 5.394 -1.026 2.446 1.00 86.81 111 THR A CA 1
ATOM 836 C C . THR A 1 111 ? 5.367 -0.357 1.070 1.00 86.81 111 THR A C 1
ATOM 838 O O . THR A 1 111 ? 4.486 -0.683 0.270 1.00 86.81 111 THR A O 1
ATOM 841 N N . PRO A 1 112 ? 6.321 0.544 0.758 1.00 84.94 112 PRO A N 1
ATOM 842 C CA . PRO A 1 112 ? 6.451 1.126 -0.577 1.00 84.94 112 PRO A CA 1
ATOM 843 C C . PRO A 1 112 ? 6.751 0.063 -1.642 1.00 84.94 112 PRO A C 1
ATOM 845 O O . PRO A 1 112 ? 7.642 -0.773 -1.460 1.00 84.94 112 PRO A O 1
ATOM 848 N N . ILE A 1 113 ? 6.067 0.122 -2.788 1.00 80.56 113 ILE A N 1
ATOM 849 C CA . ILE A 1 113 ? 6.208 -0.895 -3.844 1.00 80.56 113 ILE A CA 1
ATOM 850 C C . ILE A 1 113 ? 7.605 -0.897 -4.476 1.00 80.56 113 ILE A C 1
ATOM 852 O O . ILE A 1 113 ? 8.105 -1.953 -4.862 1.00 80.56 113 ILE A O 1
ATOM 856 N N . GLY A 1 114 ? 8.279 0.260 -4.511 1.00 74.88 114 GLY A N 1
ATOM 857 C CA . GLY A 1 114 ? 9.638 0.374 -5.042 1.00 74.88 114 GLY A CA 1
ATOM 858 C C . GLY A 1 114 ? 10.611 -0.591 -4.360 1.00 74.88 114 GLY A C 1
ATOM 859 O O . GLY A 1 114 ? 11.458 -1.186 -5.020 1.00 74.88 114 GLY A O 1
ATOM 860 N N . GLN A 1 115 ? 10.441 -0.854 -3.059 1.00 67.81 115 GLN A N 1
ATOM 861 C CA . GLN A 1 115 ? 11.261 -1.842 -2.355 1.00 67.81 115 GLN A CA 1
ATOM 862 C C . GLN A 1 115 ? 11.059 -3.262 -2.860 1.00 67.81 115 GLN A C 1
ATOM 864 O O . GLN A 1 115 ? 12.033 -3.988 -3.058 1.00 67.81 115 GLN A O 1
ATOM 869 N N . VAL A 1 116 ? 9.800 -3.645 -3.060 1.00 71.00 116 VAL A N 1
ATOM 870 C CA . VAL A 1 116 ? 9.414 -4.964 -3.568 1.00 71.00 116 VAL A CA 1
ATOM 871 C C . VAL A 1 116 ? 10.020 -5.162 -4.956 1.00 71.00 116 VAL A C 1
ATOM 873 O O . VAL A 1 116 ? 10.629 -6.194 -5.236 1.00 71.00 116 VAL A O 1
ATOM 876 N N . MET A 1 117 ? 9.956 -4.126 -5.793 1.00 70.56 117 MET A N 1
ATOM 877 C CA . MET A 1 117 ? 10.490 -4.164 -7.150 1.00 70.56 117 MET A CA 1
ATOM 878 C C . MET A 1 117 ? 12.003 -4.319 -7.232 1.00 70.56 117 MET A C 1
ATOM 880 O O . MET A 1 117 ? 12.471 -5.065 -8.084 1.00 70.56 117 MET A O 1
ATOM 884 N N . THR A 1 118 ? 12.784 -3.685 -6.348 1.00 66.94 118 THR A N 1
ATOM 885 C CA . THR A 1 118 ? 14.254 -3.851 -6.376 1.00 66.94 118 THR A CA 1
ATOM 886 C C . THR A 1 118 ? 14.720 -5.293 -6.163 1.00 66.94 118 THR A C 1
ATOM 888 O O . THR A 1 118 ? 15.874 -5.609 -6.446 1.00 66.94 118 THR A O 1
ATOM 891 N N . ARG A 1 119 ? 13.847 -6.173 -5.653 1.00 65.00 119 ARG A N 1
ATOM 892 C CA . ARG A 1 119 ? 14.163 -7.584 -5.408 1.00 65.00 119 ARG A CA 1
ATOM 893 C C . ARG A 1 119 ? 13.648 -8.521 -6.500 1.00 65.00 119 ARG A C 1
ATOM 895 O O . ARG A 1 119 ? 13.962 -9.708 -6.457 1.00 65.00 119 ARG A O 1
ATOM 902 N N . LEU A 1 120 ? 12.894 -8.005 -7.470 1.00 63.09 120 LEU A N 1
ATOM 903 C CA . LEU A 1 120 ? 12.492 -8.752 -8.654 1.00 63.09 120 LEU A CA 1
ATOM 904 C C . LEU A 1 120 ? 13.635 -8.761 -9.675 1.00 63.09 120 LEU A C 1
ATOM 906 O O . LEU A 1 120 ? 14.121 -7.692 -10.053 1.00 63.09 120 LEU A O 1
ATOM 910 N N . PRO A 1 121 ? 14.051 -9.935 -10.177 1.00 58.50 121 PRO A N 1
ATOM 911 C CA . PRO A 1 121 ? 14.806 -10.006 -11.417 1.00 58.50 121 PRO A CA 1
ATOM 912 C C . PRO A 1 121 ? 14.122 -9.179 -12.515 1.00 58.50 121 PRO A C 1
ATOM 914 O O . PRO A 1 121 ? 12.909 -9.252 -12.709 1.00 58.50 121 PRO A O 1
ATOM 917 N N . VAL A 1 122 ? 14.898 -8.438 -13.307 1.00 53.94 122 VAL A N 1
ATOM 918 C CA . VAL A 1 122 ? 14.367 -7.690 -14.468 1.00 53.94 122 VAL A CA 1
ATOM 919 C C . VAL A 1 122 ? 13.606 -8.623 -15.429 1.00 53.94 122 VAL A C 1
ATOM 921 O O . VAL A 1 122 ? 12.699 -8.200 -16.135 1.00 53.94 122 VAL A O 1
ATOM 924 N N . THR A 1 123 ? 13.933 -9.918 -15.405 1.00 53.97 123 THR A N 1
ATOM 925 C CA . THR A 1 123 ? 13.326 -10.983 -16.210 1.00 53.97 123 THR A CA 1
ATOM 926 C C . THR A 1 123 ? 12.051 -11.600 -15.623 1.00 53.97 123 THR A C 1
ATOM 928 O O . THR A 1 123 ? 11.391 -12.350 -16.334 1.00 53.97 123 THR A O 1
ATOM 931 N N . SER A 1 124 ? 11.711 -11.351 -14.350 1.00 53.59 124 SER A N 1
ATOM 932 C CA . SER A 1 124 ? 10.571 -11.987 -13.656 1.00 53.59 124 SER A CA 1
ATOM 933 C C . SER A 1 124 ? 9.312 -11.124 -13.620 1.00 53.59 124 SER A C 1
ATOM 935 O O . SER A 1 124 ? 8.258 -11.561 -13.170 1.00 53.59 124 SER A O 1
ATOM 937 N N . THR A 1 125 ? 9.403 -9.879 -14.071 1.00 52.09 125 THR A N 1
ATOM 938 C CA . THR A 1 125 ? 8.209 -9.117 -14.424 1.00 52.09 125 THR A CA 1
ATOM 939 C C . THR A 1 125 ? 7.842 -9.533 -15.842 1.00 52.09 125 THR A C 1
ATOM 941 O O . THR A 1 125 ? 8.721 -9.671 -16.688 1.00 52.09 125 THR A O 1
ATOM 944 N N . CYS A 1 126 ? 6.564 -9.778 -16.124 1.00 48.59 126 CYS A N 1
ATOM 945 C CA . CYS A 1 126 ? 6.061 -9.953 -17.488 1.00 48.59 126 CYS A CA 1
ATOM 946 C C . CYS A 1 126 ? 6.256 -8.650 -18.304 1.00 48.59 126 CYS A C 1
ATOM 948 O O . CYS A 1 126 ? 5.295 -8.032 -18.750 1.00 48.59 126 CYS A O 1
ATOM 950 N N . ILE A 1 127 ? 7.496 -8.209 -18.522 1.00 44.62 127 ILE A N 1
ATOM 951 C CA . ILE A 1 127 ? 7.882 -7.201 -19.502 1.00 44.62 127 ILE A CA 1
ATOM 952 C C . ILE A 1 127 ? 8.083 -7.973 -20.804 1.00 44.62 127 ILE A C 1
ATOM 954 O O . ILE A 1 127 ? 9.186 -8.125 -21.324 1.00 44.62 127 ILE A O 1
ATOM 958 N N . LYS A 1 128 ? 6.993 -8.502 -21.367 1.00 35.38 128 LYS A N 1
ATOM 959 C CA . LYS A 1 128 ? 6.983 -8.620 -22.822 1.00 35.38 128 LYS A CA 1
ATOM 960 C C . LYS A 1 128 ? 6.895 -7.188 -23.314 1.00 35.38 128 LYS A C 1
ATOM 962 O O . LYS A 1 128 ? 5.866 -6.549 -23.125 1.00 35.38 128 LYS A O 1
ATOM 967 N N . ASN A 1 129 ? 8.009 -6.692 -23.853 1.00 32.88 129 ASN A N 1
ATOM 968 C CA . ASN A 1 129 ? 8.123 -5.426 -24.565 1.00 32.88 129 ASN A CA 1
ATOM 969 C C . ASN A 1 129 ? 6.789 -5.045 -25.222 1.00 32.88 129 ASN A C 1
ATOM 971 O O . ASN A 1 129 ? 6.456 -5.564 -26.286 1.00 32.88 129 ASN A O 1
ATOM 975 N N . ALA A 1 130 ? 6.067 -4.086 -24.639 1.00 32.78 130 ALA A N 1
ATOM 976 C CA . ALA A 1 130 ? 4.940 -3.433 -25.307 1.00 32.78 130 ALA A CA 1
ATOM 977 C C . ALA A 1 130 ? 5.393 -2.650 -26.564 1.00 32.78 130 ALA A C 1
ATOM 979 O O . ALA A 1 130 ? 4.569 -2.084 -27.270 1.00 32.78 130 ALA A O 1
ATOM 980 N N . PHE A 1 131 ? 6.699 -2.659 -26.868 1.00 32.69 131 PHE A N 1
ATOM 981 C CA . PHE A 1 131 ? 7.306 -2.083 -28.065 1.00 32.69 131 PHE A CA 1
ATOM 982 C C . PHE A 1 131 ? 7.783 -3.098 -29.112 1.00 32.69 131 PHE A C 1
ATOM 984 O O . PHE A 1 131 ? 8.224 -2.677 -30.176 1.00 32.69 131 PHE A O 1
ATOM 991 N N . SER A 1 132 ? 7.680 -4.417 -28.899 1.00 35.75 132 SER A N 1
ATOM 992 C CA . SER A 1 132 ? 8.000 -5.377 -29.969 1.00 35.75 132 SER A CA 1
ATOM 993 C C . SER A 1 132 ? 6.734 -5.878 -30.653 1.00 35.75 132 SER A C 1
ATOM 995 O O . SER A 1 132 ? 6.409 -7.059 -30.564 1.00 35.75 132 SER A O 1
ATOM 997 N N . GLN A 1 133 ? 6.015 -4.965 -31.307 1.00 40.44 133 GLN A N 1
ATOM 998 C CA . GLN A 1 133 ? 5.308 -5.236 -32.561 1.00 40.44 133 GLN A CA 1
ATOM 999 C C . GLN A 1 133 ? 4.703 -3.947 -33.132 1.00 40.44 133 GLN A C 1
ATOM 1001 O O . GLN A 1 133 ? 3.526 -3.655 -32.959 1.00 40.44 133 GLN A O 1
ATOM 1006 N N . SER A 1 134 ? 5.513 -3.214 -33.895 1.00 32.25 134 SER A N 1
ATOM 1007 C CA . SER A 1 134 ? 5.033 -2.542 -35.104 1.00 32.25 134 SER A CA 1
ATOM 1008 C C . SER A 1 134 ? 6.209 -2.226 -36.035 1.00 32.25 134 SER A C 1
ATOM 1010 O O . SER A 1 134 ? 6.853 -1.192 -35.881 1.00 32.25 134 SER A O 1
ATOM 1012 N N . ARG A 1 135 ? 6.370 -3.128 -37.015 1.00 33.34 135 ARG A N 1
ATOM 1013 C CA . ARG A 1 135 ? 7.260 -3.150 -38.195 1.00 33.34 135 ARG A CA 1
ATOM 1014 C C . ARG A 1 135 ? 8.727 -3.496 -37.983 1.00 33.34 135 ARG A C 1
ATOM 1016 O O . ARG A 1 135 ? 9.472 -2.677 -37.417 1.00 33.34 135 ARG A O 1
#

Sequence (135 aa):
MAAKDDWAILEVDAPLGCHQNIATLVDIDASQWENEPIQLLVHDQARSALTIETCFVHVASSRDMTISQCSDMTQVLSGTPIYVQIGANMALIGMVTRKQQGLSPSVYNATPIGQVMTRLPVTSTCIKNAFSQSR

Secondary structure (DSSP, 8-state):
---S------PPPGGG-----HHHHS---GGGTTTSPEEEEEEETTTTEEEEEEEEEEEEETTEEEEE---TTEEPPTT-EEEEEETTEEEEEEEEEEEPTT-SS--EEEEEHHHHHTTS-TTTS----TTS---

Foldseek 3Di:
DPDPDQDDDDDDDPVVDQPDQQCQQAPDDCVQPQAAWKWWFWQQQVVRDTDIWTWHWHDPDLFWIKTDDTDQRTDGDFQIFIWTDRPPGIHGFWTWRAWDPPDPPTMTIIGGVVVVVVPDDPVRRPPPPPPPDDD